Protein AF-A0A3N5DYS8-F1 (afdb_monomer_lite)

pLDDT: mean 81.34, std 17.88, range [37.44, 98.5]

Secondary structure (DSSP, 8-state):
---------------------SS-EEPPTT-EEEEEEE-SS-EEEESSEEESEEEEEEE-S-TT-EEEEEEE-SSTTSPPBPPPHHHHHHHTTT--TTEEEEEEE--SS-HHHHHHHTTEESTT-SEEEEEE-SEEEEEEE--SSSS--EEEEEEE-

Foldseek 3Di:
DDDDDDDDDDDPPPPPPPPPDPDWAADPPPAAEWEWEDDQAATDTVVLEEAFFKYKYFYPYDLQKKKKKKFFAQDPPDDTAADDPVRVVCVQQVHRHRIDIDIARSDDDDPVLLVVNENTDDNNYRMDIDGHHAHKIKMFIDYPDSGTHIGIRGYHD

Radius of gyration: 23.1 Å; chains: 1; bounding box: 59×81×51 Å

Sequence (157 aa):
MIRGAAVALVGLLATAVVGCGPGATPIPSGAQEVHVVVTESEVRLEPATVNAGDVYLVLDAPPDGSIVFVEQQLAAGDTPGPLSDEALDRLAQGDTEGTAIGGMDAGGCSPEQDAAARGHMGPCGNVMKVVLVEGKYAVLGDAPELQPPMAILEVLP

Structure (mmCIF, N/CA/C/O backbone):
data_AF-A0A3N5DYS8-F1
#
_entry.id   AF-A0A3N5DYS8-F1
#
loop_
_atom_site.group_PDB
_atom_site.id
_atom_site.type_symbol
_atom_site.label_atom_id
_atom_site.label_alt_id
_atom_site.label_comp_id
_atom_site.label_asym_id
_atom_site.label_entity_id
_atom_site.label_seq_id
_atom_site.pdbx_PDB_ins_code
_atom_site.Cartn_x
_atom_site.Cartn_y
_atom_site.Cartn_z
_atom_site.occupancy
_atom_site.B_iso_or_equiv
_atom_site.auth_seq_id
_atom_site.auth_comp_id
_atom_site.auth_asym_id
_atom_site.auth_atom_id
_atom_site.pdbx_PDB_model_num
ATOM 1 N N . MET A 1 1 ? 44.317 -62.691 -30.931 1.00 37.44 1 MET A N 1
ATOM 2 C CA . MET A 1 1 ? 45.344 -61.639 -30.764 1.00 37.44 1 MET A CA 1
ATOM 3 C C . MET A 1 1 ? 44.670 -60.426 -30.153 1.00 37.44 1 MET A C 1
ATOM 5 O O . MET A 1 1 ? 43.650 -59.995 -30.667 1.00 37.44 1 MET A O 1
ATOM 9 N N . ILE A 1 2 ? 45.189 -59.972 -29.015 1.00 41.81 2 ILE A N 1
ATOM 10 C CA . ILE A 1 2 ? 44.646 -58.909 -28.162 1.00 41.81 2 ILE A CA 1
ATOM 11 C C . ILE A 1 2 ? 45.208 -57.559 -28.624 1.00 41.81 2 ILE A C 1
ATOM 13 O O . ILE A 1 2 ? 46.427 -57.426 -28.688 1.00 41.81 2 ILE A O 1
ATOM 17 N N . ARG A 1 3 ? 44.337 -56.577 -28.891 1.00 37.97 3 ARG A N 1
ATOM 18 C CA . ARG A 1 3 ? 44.555 -55.112 -28.828 1.00 37.97 3 ARG A CA 1
ATOM 19 C C . ARG A 1 3 ? 43.149 -54.514 -28.626 1.00 37.97 3 ARG A C 1
ATOM 21 O O . ARG A 1 3 ? 42.271 -54.848 -29.405 1.00 37.97 3 ARG A O 1
ATOM 28 N N . GLY A 1 4 ? 42.780 -53.774 -27.585 1.00 39.50 4 GLY A N 1
ATOM 29 C CA . GLY A 1 4 ? 43.519 -52.803 -26.790 1.00 39.50 4 GLY A CA 1
ATOM 30 C C . GLY A 1 4 ? 43.088 -51.402 -27.230 1.00 39.50 4 GLY A C 1
ATOM 31 O O . GLY A 1 4 ? 43.635 -50.918 -28.210 1.00 39.50 4 GLY A O 1
ATOM 32 N N . ALA A 1 5 ? 42.114 -50.794 -26.542 1.00 44.56 5 ALA A N 1
ATOM 33 C CA . ALA A 1 5 ? 41.934 -49.340 -26.434 1.00 44.56 5 ALA A CA 1
ATOM 34 C C . ALA A 1 5 ? 40.798 -49.030 -25.442 1.00 44.56 5 ALA A C 1
ATOM 36 O O . ALA A 1 5 ? 39.624 -49.243 -25.732 1.00 44.56 5 ALA A O 1
ATOM 37 N N . ALA A 1 6 ? 41.171 -48.535 -24.265 1.00 44.12 6 ALA A N 1
ATOM 38 C CA . ALA A 1 6 ? 40.283 -47.786 -23.392 1.00 44.12 6 ALA A CA 1
ATOM 39 C C . ALA A 1 6 ? 40.080 -46.384 -23.982 1.00 44.12 6 ALA A C 1
ATOM 41 O O . ALA A 1 6 ? 41.058 -45.755 -24.385 1.00 44.12 6 ALA A O 1
ATOM 42 N N . VAL A 1 7 ? 38.847 -45.878 -23.982 1.00 47.75 7 VAL A N 1
ATOM 43 C CA . VAL A 1 7 ? 38.569 -44.439 -24.062 1.00 47.75 7 VAL A CA 1
ATOM 44 C C . VAL A 1 7 ? 37.510 -44.116 -23.014 1.00 47.75 7 VAL A C 1
ATOM 46 O O . VAL A 1 7 ? 36.428 -44.697 -22.990 1.00 47.75 7 VAL A O 1
ATOM 49 N N . ALA A 1 8 ? 37.917 -43.250 -22.094 1.00 43.22 8 ALA A N 1
ATOM 50 C CA . ALA A 1 8 ? 37.148 -42.685 -21.000 1.00 43.22 8 ALA A CA 1
ATOM 51 C C . ALA A 1 8 ? 36.264 -41.515 -21.474 1.00 43.22 8 ALA A C 1
ATOM 53 O O . ALA A 1 8 ? 36.379 -41.085 -22.619 1.00 43.22 8 ALA A O 1
ATOM 54 N N . LEU A 1 9 ? 35.553 -40.914 -20.506 1.00 40.12 9 LEU A N 1
ATOM 55 C CA . LEU A 1 9 ? 35.019 -39.538 -20.524 1.00 40.12 9 LEU A CA 1
ATOM 56 C C . LEU A 1 9 ? 33.717 -39.370 -21.346 1.00 40.12 9 LEU A C 1
ATOM 58 O O . LEU A 1 9 ? 33.606 -39.878 -22.447 1.00 40.12 9 LEU A O 1
ATOM 62 N N . VAL A 1 10 ? 32.654 -38.687 -20.912 1.00 46.78 10 VAL A N 1
ATOM 63 C CA . VAL A 1 10 ? 32.463 -37.618 -19.920 1.00 46.78 10 VAL A CA 1
ATOM 64 C C . VAL A 1 10 ? 31.038 -37.751 -19.364 1.00 46.78 10 VAL A C 1
ATOM 66 O O . VAL A 1 10 ? 30.095 -37.967 -20.124 1.00 46.78 10 VAL A O 1
ATOM 69 N N . GLY A 1 11 ? 30.871 -37.598 -18.050 1.00 42.22 11 GLY A N 1
ATOM 70 C CA . GLY A 1 11 ? 29.559 -37.497 -17.420 1.00 42.22 11 GLY A CA 1
ATOM 71 C C . GLY A 1 11 ? 28.875 -36.174 -17.764 1.00 42.22 11 GLY A C 1
ATOM 72 O O . GLY A 1 11 ? 29.425 -35.105 -17.514 1.00 42.22 11 GLY A O 1
ATOM 73 N N . LEU A 1 12 ? 27.655 -36.246 -18.294 1.00 41.53 12 LEU A N 1
ATOM 74 C CA . LEU A 1 12 ? 26.744 -35.107 -18.361 1.00 41.53 12 LEU A CA 1
ATOM 75 C C . LEU A 1 12 ? 26.020 -34.985 -17.012 1.00 41.53 12 LEU A C 1
ATOM 77 O O . LEU A 1 12 ? 24.868 -35.383 -16.858 1.00 41.53 12 LEU A O 1
ATOM 81 N N . LEU A 1 13 ? 26.717 -34.452 -16.006 1.00 45.09 13 LEU A N 1
ATOM 82 C CA . LEU A 1 13 ? 26.036 -33.782 -14.903 1.00 45.09 13 LEU A CA 1
ATOM 83 C C . LEU A 1 13 ? 25.578 -32.426 -15.439 1.00 45.09 13 LEU A C 1
ATOM 85 O O . LEU A 1 13 ? 26.370 -31.494 -15.552 1.00 45.09 13 LEU A O 1
ATOM 89 N N . ALA A 1 14 ? 24.297 -32.330 -15.785 1.00 51.19 14 ALA A N 1
ATOM 90 C CA . ALA A 1 14 ? 23.624 -31.051 -15.925 1.00 51.19 14 ALA A CA 1
ATOM 91 C C . ALA A 1 14 ? 23.542 -30.419 -14.530 1.00 51.19 14 ALA A C 1
ATOM 93 O O . ALA A 1 14 ? 22.574 -30.596 -13.793 1.00 51.19 14 ALA A O 1
ATOM 94 N N . THR A 1 15 ? 24.607 -29.730 -14.131 1.00 51.44 15 THR A N 1
ATOM 95 C CA . THR A 1 15 ? 24.560 -28.780 -13.028 1.00 51.44 15 THR A CA 1
ATOM 96 C C . THR A 1 15 ? 23.567 -27.698 -13.423 1.00 51.44 15 THR A C 1
ATOM 98 O O . THR A 1 15 ? 23.869 -26.856 -14.270 1.00 51.44 15 THR A O 1
ATOM 101 N N . ALA A 1 16 ? 22.372 -27.746 -12.836 1.00 52.97 16 ALA A N 1
ATOM 102 C CA . ALA A 1 16 ? 21.497 -26.593 -12.755 1.00 52.97 16 ALA A CA 1
ATOM 103 C C . ALA A 1 16 ? 22.308 -25.482 -12.083 1.00 52.97 16 ALA A C 1
ATOM 105 O O . ALA A 1 16 ? 22.578 -25.523 -10.883 1.00 52.97 16 ALA A O 1
ATOM 106 N N . VAL A 1 17 ? 22.785 -24.538 -12.890 1.00 48.16 17 VAL A N 1
ATOM 107 C CA . VAL A 1 17 ? 23.354 -23.295 -12.393 1.00 48.16 17 VAL A CA 1
ATOM 108 C C . VAL A 1 17 ? 22.177 -22.546 -11.787 1.00 48.16 17 VAL A C 1
ATOM 110 O O . VAL A 1 17 ? 21.439 -21.859 -12.486 1.00 48.16 17 VAL A O 1
ATOM 113 N N . VAL A 1 18 ? 21.957 -22.737 -10.486 1.00 54.81 18 VAL A N 1
ATOM 114 C CA . VAL A 1 18 ? 21.179 -21.796 -9.685 1.00 54.81 18 VAL A CA 1
ATOM 115 C C . VAL A 1 18 ? 22.025 -20.534 -9.674 1.00 54.81 18 VAL A C 1
ATOM 117 O O . VAL A 1 18 ? 22.981 -20.406 -8.910 1.00 54.81 18 VAL A O 1
ATOM 120 N N . GLY A 1 19 ? 21.758 -19.659 -10.639 1.00 45.03 19 GLY A N 1
ATOM 121 C CA . GLY A 1 19 ? 22.342 -18.337 -10.672 1.00 45.03 19 GLY A CA 1
ATOM 122 C C . GLY A 1 19 ? 21.855 -17.597 -9.439 1.00 45.03 19 GLY A C 1
ATOM 123 O O . GLY A 1 19 ? 20.741 -17.086 -9.432 1.00 45.03 19 GLY A O 1
ATOM 124 N N . CYS A 1 20 ? 22.684 -17.541 -8.399 1.00 54.00 20 CYS A N 1
ATOM 125 C CA . CYS A 1 20 ? 22.582 -16.522 -7.364 1.00 54.00 20 CYS A CA 1
ATOM 126 C C . CYS A 1 20 ? 22.941 -15.176 -8.006 1.00 54.00 20 CYS A C 1
ATOM 128 O O . CYS A 1 20 ? 24.047 -14.663 -7.845 1.00 54.00 20 CYS A O 1
ATOM 130 N N . GLY A 1 21 ? 22.018 -14.653 -8.815 1.00 48.78 21 GLY A N 1
ATOM 131 C CA . GLY A 1 21 ? 21.968 -13.240 -9.146 1.00 48.78 21 GLY A CA 1
ATOM 132 C C . GLY A 1 21 ? 21.592 -12.434 -7.898 1.00 48.78 21 GLY A C 1
ATOM 133 O O . GLY A 1 21 ? 21.139 -13.005 -6.902 1.00 48.78 21 GLY A O 1
ATOM 134 N N . PRO A 1 22 ? 21.814 -11.116 -7.908 1.00 53.53 22 PRO A N 1
ATOM 135 C CA . PRO A 1 22 ? 21.579 -10.274 -6.747 1.00 53.53 22 PRO A CA 1
ATOM 136 C C . PRO A 1 22 ? 20.095 -10.301 -6.343 1.00 53.53 22 PRO A C 1
ATOM 138 O O . PRO A 1 22 ? 19.256 -9.768 -7.053 1.00 53.53 22 PRO A O 1
ATOM 141 N N . GLY A 1 23 ? 19.797 -10.937 -5.204 1.00 57.12 23 GLY A N 1
ATOM 142 C CA . GLY A 1 23 ? 18.777 -10.568 -4.206 1.00 57.12 23 GLY A CA 1
ATOM 143 C C . GLY A 1 23 ? 17.299 -10.412 -4.593 1.00 57.12 23 GLY A C 1
ATOM 144 O O . GLY A 1 23 ? 16.502 -10.130 -3.704 1.00 57.12 23 GLY A O 1
ATOM 145 N N . ALA A 1 24 ? 16.911 -10.571 -5.854 1.00 66.62 24 ALA A N 1
ATOM 146 C CA . ALA A 1 24 ? 15.544 -10.343 -6.304 1.00 66.62 24 ALA A CA 1
ATOM 147 C C . ALA A 1 24 ? 14.665 -11.557 -5.966 1.00 66.62 24 ALA A C 1
ATOM 149 O O . ALA A 1 24 ? 14.863 -12.650 -6.498 1.00 66.62 24 ALA A O 1
ATOM 150 N N . THR A 1 25 ? 13.708 -11.383 -5.052 1.00 83.31 25 THR A N 1
ATOM 151 C CA . THR A 1 25 ? 12.797 -12.469 -4.657 1.00 83.31 25 THR A CA 1
ATOM 152 C C . THR A 1 25 ? 11.513 -12.372 -5.483 1.00 83.31 25 THR A C 1
ATOM 154 O O . THR A 1 25 ? 10.839 -11.345 -5.396 1.00 83.31 25 THR A O 1
ATOM 157 N N . PRO A 1 26 ? 11.157 -13.388 -6.292 1.00 88.00 26 PRO A N 1
ATOM 158 C CA . PRO A 1 26 ? 9.948 -13.341 -7.107 1.00 88.00 26 PRO A CA 1
ATOM 159 C C . PRO A 1 26 ? 8.685 -13.429 -6.244 1.00 88.00 26 PRO A C 1
ATOM 161 O O . PRO A 1 26 ? 8.713 -13.950 -5.123 1.00 88.00 26 PRO A O 1
ATOM 164 N N . ILE A 1 27 ? 7.563 -12.970 -6.798 1.00 91.75 27 ILE A N 1
ATOM 165 C CA . ILE A 1 27 ? 6.239 -13.190 -6.208 1.00 91.75 27 ILE A CA 1
ATOM 166 C C . ILE A 1 27 ? 5.931 -14.699 -6.219 1.00 91.75 27 ILE A C 1
ATOM 168 O O . ILE A 1 27 ? 6.119 -15.358 -7.249 1.00 91.75 27 ILE A O 1
ATOM 172 N N . PRO A 1 28 ? 5.480 -15.293 -5.097 1.00 93.56 28 PRO A N 1
ATOM 173 C CA . PRO A 1 28 ? 5.044 -16.683 -5.081 1.00 93.56 28 PRO A CA 1
ATOM 174 C C . PRO A 1 28 ? 3.869 -16.924 -6.034 1.00 93.56 28 PRO A C 1
ATOM 176 O O . PRO A 1 28 ? 2.924 -16.144 -6.091 1.00 93.56 28 PRO A O 1
ATOM 179 N N . SER A 1 29 ? 3.887 -18.055 -6.740 1.00 92.19 29 SER A N 1
ATOM 180 C CA . SER A 1 29 ? 2.784 -18.433 -7.629 1.00 92.19 29 SER A CA 1
ATOM 181 C C . SER A 1 29 ? 1.457 -18.507 -6.868 1.00 92.19 29 SER A C 1
ATOM 183 O O . SER A 1 29 ? 1.346 -19.246 -5.891 1.00 92.19 29 SER A O 1
ATOM 185 N N . GLY A 1 30 ? 0.437 -17.811 -7.374 1.00 91.56 30 GLY A N 1
ATOM 186 C CA . GLY A 1 30 ? -0.904 -17.788 -6.785 1.00 91.56 30 GLY A CA 1
ATOM 187 C C . GLY A 1 30 ? -1.055 -16.855 -5.581 1.00 91.56 30 GLY A C 1
ATOM 188 O O . GLY A 1 30 ? -2.066 -16.944 -4.887 1.00 91.56 30 GLY A O 1
ATOM 189 N N . ALA A 1 31 ? -0.069 -15.993 -5.315 1.00 95.38 31 ALA A N 1
ATOM 190 C CA . ALA A 1 31 ? -0.208 -14.928 -4.334 1.00 95.38 31 ALA A CA 1
ATOM 191 C C . ALA A 1 31 ? -1.268 -13.896 -4.760 1.00 95.38 31 ALA A C 1
ATOM 193 O O . ALA A 1 31 ? -1.610 -13.777 -5.937 1.00 95.38 31 ALA A O 1
ATOM 194 N N . GLN A 1 32 ? -1.786 -13.146 -3.785 1.00 97.56 32 GLN A N 1
ATOM 195 C CA . GLN A 1 32 ? -2.665 -12.013 -4.056 1.00 97.56 32 GLN A CA 1
ATOM 196 C C . GLN A 1 32 ? -1.808 -10.828 -4.494 1.00 97.56 32 GLN A C 1
ATOM 198 O O . GLN A 1 32 ? -0.994 -10.335 -3.713 1.00 97.56 32 GLN A O 1
ATOM 203 N N . GLU A 1 33 ? -1.986 -10.387 -5.732 1.00 97.50 33 GLU A N 1
ATOM 204 C CA . GLU A 1 33 ? -1.290 -9.233 -6.296 1.00 97.50 33 GLU A CA 1
ATOM 205 C C . GLU A 1 33 ? -2.260 -8.059 -6.406 1.00 97.50 33 GLU A C 1
ATOM 207 O O . GLU A 1 33 ? -3.411 -8.245 -6.800 1.00 97.50 33 GLU A O 1
ATOM 212 N N . VAL A 1 34 ? -1.793 -6.862 -6.056 1.00 96.88 34 VAL A N 1
ATOM 213 C CA . VAL A 1 34 ? -2.496 -5.597 -6.291 1.00 96.88 34 VAL A CA 1
ATOM 214 C C . VAL A 1 34 ? -1.590 -4.716 -7.123 1.00 96.88 34 VAL A C 1
ATOM 216 O O . VAL A 1 34 ? -0.546 -4.260 -6.660 1.00 96.88 34 VAL A O 1
ATOM 219 N N . HIS A 1 35 ? -2.006 -4.464 -8.352 1.00 94.88 35 HIS A N 1
ATOM 220 C CA . HIS A 1 35 ? -1.327 -3.549 -9.247 1.00 94.88 35 HIS A CA 1
ATOM 221 C C . HIS A 1 35 ? -1.654 -2.112 -8.856 1.00 94.88 35 HIS A C 1
ATOM 223 O O . HIS A 1 35 ? -2.820 -1.728 -8.761 1.00 94.88 35 HIS A O 1
ATOM 229 N N . VAL A 1 36 ? -0.611 -1.327 -8.611 1.00 92.62 36 VAL A N 1
ATOM 230 C CA . VAL A 1 36 ? -0.683 0.077 -8.226 1.00 92.62 36 VAL A CA 1
ATOM 231 C C . VAL A 1 36 ? -0.251 0.914 -9.417 1.00 92.62 36 VAL A C 1
ATOM 233 O O . VAL A 1 36 ? 0.925 0.945 -9.785 1.00 92.62 36 VAL A O 1
ATOM 236 N N . VAL A 1 37 ? -1.207 1.609 -10.021 1.00 89.50 37 VAL A N 1
ATOM 237 C CA . VAL A 1 37 ? -0.954 2.543 -11.117 1.00 89.50 37 VAL A CA 1
ATOM 238 C C . VAL A 1 37 ? -1.013 3.953 -10.554 1.00 89.50 37 VAL A C 1
ATOM 240 O O . VAL A 1 37 ? -2.042 4.368 -10.026 1.00 89.50 37 VAL A O 1
ATOM 243 N N . VAL A 1 38 ? 0.086 4.690 -10.684 1.00 85.06 38 VAL A N 1
ATOM 244 C CA . VAL A 1 38 ? 0.185 6.085 -10.246 1.00 85.06 38 VAL A CA 1
ATOM 245 C C . VAL A 1 38 ? 0.320 6.976 -11.470 1.00 85.06 38 VAL A C 1
ATOM 247 O O . VAL A 1 38 ? 1.143 6.729 -12.352 1.00 85.06 38 VAL A O 1
ATOM 250 N N . THR A 1 39 ? -0.503 8.012 -11.520 1.00 81.06 39 THR A N 1
ATOM 251 C CA . THR A 1 39 ? -0.429 9.104 -12.491 1.00 81.06 39 THR A CA 1
ATOM 252 C C . THR A 1 39 ? -0.322 10.426 -11.737 1.00 81.06 39 THR A C 1
ATOM 254 O O . THR A 1 39 ? -0.496 10.457 -10.522 1.00 81.06 39 THR A O 1
ATOM 257 N N . GLU A 1 40 ? -0.097 11.531 -12.448 1.00 76.19 40 GLU A N 1
ATOM 258 C CA . GLU A 1 40 ? -0.035 12.862 -11.826 1.00 76.19 40 GLU A CA 1
ATOM 259 C C . GLU A 1 40 ? -1.317 13.232 -11.055 1.00 76.19 40 GLU A C 1
ATOM 261 O O . GLU A 1 40 ? -1.250 14.003 -10.104 1.00 76.19 40 GLU A O 1
ATOM 266 N N . SER A 1 41 ? -2.480 12.694 -11.444 1.00 80.94 41 SER A N 1
ATOM 267 C CA . SER A 1 41 ? -3.778 13.080 -10.869 1.00 80.94 41 SER A CA 1
ATOM 268 C C . SER A 1 41 ? -4.540 11.952 -10.172 1.00 80.94 41 SER A C 1
ATOM 270 O O . SER A 1 41 ? -5.629 12.193 -9.657 1.00 80.94 41 SER A O 1
ATOM 272 N N . GLU A 1 42 ? -4.041 10.715 -10.191 1.00 86.31 42 GLU A N 1
ATOM 273 C CA . GLU A 1 42 ? -4.786 9.554 -9.693 1.00 86.31 42 GLU A CA 1
ATOM 274 C C . GLU A 1 42 ? -3.857 8.411 -9.266 1.00 86.31 42 GLU A C 1
ATOM 276 O O . GLU A 1 42 ? -2.863 8.126 -9.939 1.00 86.31 42 GLU A O 1
ATOM 281 N N . VAL A 1 43 ? -4.250 7.711 -8.199 1.00 90.25 43 VAL A N 1
ATOM 282 C CA . VAL A 1 43 ? -3.760 6.375 -7.841 1.00 90.25 43 VAL A CA 1
ATOM 283 C C . VAL A 1 43 ? -4.884 5.378 -8.083 1.00 90.25 43 VAL A C 1
ATOM 285 O O . VAL A 1 43 ? -6.015 5.601 -7.657 1.00 90.25 43 VAL A O 1
ATOM 288 N N . ARG A 1 44 ? -4.577 4.261 -8.741 1.00 92.75 44 ARG A N 1
ATOM 289 C CA . ARG A 1 44 ? -5.519 3.165 -8.990 1.00 92.75 44 ARG A CA 1
ATOM 290 C C . ARG A 1 44 ? -4.962 1.848 -8.483 1.00 92.75 44 ARG A C 1
ATOM 292 O O . ARG A 1 44 ? -3.768 1.591 -8.617 1.00 92.75 44 ARG A O 1
ATOM 299 N N . LEU A 1 45 ? -5.856 1.021 -7.946 1.00 95.81 45 LEU A N 1
ATOM 300 C CA . LEU A 1 45 ? -5.553 -0.309 -7.425 1.00 95.81 45 LEU A CA 1
ATOM 301 C C . LEU A 1 45 ? -6.323 -1.368 -8.207 1.00 95.81 45 LEU A C 1
ATOM 303 O O . LEU A 1 45 ? -7.542 -1.271 -8.364 1.00 95.81 45 LEU A O 1
ATOM 307 N N . GLU A 1 46 ? -5.615 -2.389 -8.676 1.00 96.19 46 GLU A N 1
ATOM 308 C CA . GLU A 1 46 ? -6.187 -3.477 -9.463 1.00 96.19 46 GLU A CA 1
ATOM 309 C C . GLU A 1 46 ? -5.709 -4.840 -8.930 1.00 96.19 46 GLU A C 1
ATOM 311 O O . GLU A 1 46 ? -4.581 -5.244 -9.211 1.00 96.19 46 GLU A O 1
ATOM 316 N N . PRO A 1 47 ? -6.547 -5.569 -8.167 1.00 97.38 47 PRO A N 1
ATOM 317 C CA . PRO A 1 47 ? -7.856 -5.167 -7.645 1.00 97.38 47 PRO A CA 1
ATOM 318 C C . PRO A 1 47 ? -7.747 -4.190 -6.459 1.00 97.38 47 PRO A C 1
ATOM 320 O O . PRO A 1 47 ? -6.769 -4.193 -5.720 1.00 97.38 47 PRO A O 1
ATOM 323 N N . ALA A 1 48 ? -8.802 -3.405 -6.219 1.00 97.38 48 ALA A N 1
ATOM 324 C CA . ALA A 1 48 ? -8.933 -2.562 -5.020 1.00 97.38 48 ALA A CA 1
ATOM 325 C C . ALA A 1 48 ? -9.465 -3.322 -3.787 1.00 97.38 48 ALA A C 1
ATOM 327 O O . ALA A 1 48 ? -9.633 -2.738 -2.718 1.00 97.38 48 ALA A O 1
ATOM 328 N N . THR A 1 49 ? -9.737 -4.622 -3.932 1.00 98.19 49 THR A N 1
ATOM 329 C CA . THR A 1 49 ? -10.245 -5.486 -2.864 1.00 98.19 49 THR A CA 1
ATOM 330 C C . THR A 1 49 ? -9.492 -6.812 -2.864 1.00 98.19 49 THR A C 1
ATOM 332 O O . THR A 1 49 ? -9.357 -7.446 -3.912 1.00 98.19 49 THR A O 1
ATOM 335 N N . VAL A 1 50 ? -9.029 -7.245 -1.694 1.00 98.25 50 VAL A N 1
ATOM 336 C CA . VAL A 1 50 ? -8.270 -8.491 -1.472 1.00 98.25 50 VAL A CA 1
ATOM 337 C C . VAL A 1 50 ? -8.752 -9.195 -0.206 1.00 98.25 50 VAL A C 1
ATOM 339 O O . VAL A 1 50 ? -9.553 -8.637 0.534 1.00 98.25 50 VAL A O 1
ATOM 342 N N . ASN A 1 51 ? -8.277 -10.410 0.064 1.00 98.44 51 ASN A N 1
ATOM 343 C CA . ASN A 1 51 ? -8.512 -11.084 1.345 1.00 98.44 51 ASN A CA 1
ATOM 344 C C . ASN A 1 51 ? -7.331 -10.852 2.294 1.00 98.44 51 ASN A C 1
ATOM 346 O O . ASN A 1 51 ? -6.200 -10.637 1.845 1.00 98.44 51 ASN A O 1
ATOM 350 N N . ALA A 1 52 ? -7.585 -10.958 3.595 1.00 98.06 52 ALA A N 1
ATOM 351 C CA . ALA A 1 52 ? -6.567 -10.876 4.632 1.00 98.06 52 ALA A CA 1
ATOM 352 C C . ALA A 1 52 ? -5.429 -11.892 4.414 1.00 98.06 52 ALA A C 1
ATOM 354 O O . ALA A 1 52 ? -5.621 -12.995 3.894 1.00 98.06 52 ALA A O 1
ATOM 355 N N . GLY A 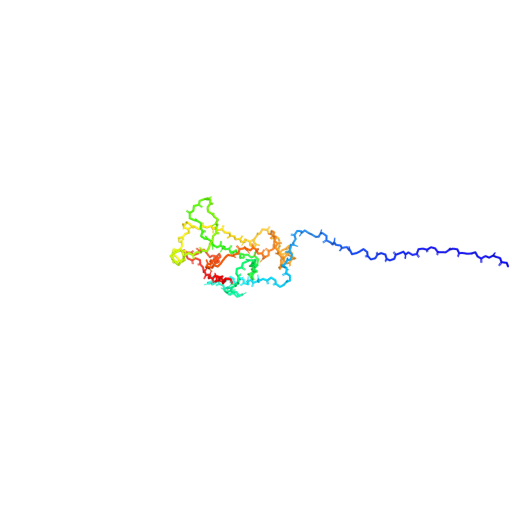1 53 ? -4.224 -11.516 4.840 1.00 97.31 53 GLY A N 1
ATOM 356 C CA . GLY A 1 53 ? -3.001 -12.299 4.696 1.00 97.31 53 GLY A CA 1
ATOM 357 C C . GLY A 1 53 ? -1.942 -11.607 3.843 1.00 97.31 53 GLY A C 1
ATOM 358 O O . GLY A 1 53 ? -1.830 -10.382 3.827 1.00 97.31 53 GLY A O 1
ATOM 359 N N . ASP A 1 54 ? -1.125 -12.417 3.171 1.00 97.56 54 ASP A N 1
ATOM 360 C CA . ASP A 1 54 ? -0.039 -11.937 2.320 1.00 97.56 54 ASP A CA 1
ATOM 361 C C . ASP A 1 54 ? -0.599 -11.299 1.037 1.00 97.56 54 ASP A C 1
ATOM 363 O O . ASP A 1 54 ? -1.278 -11.964 0.246 1.00 97.56 54 ASP A O 1
ATOM 367 N N . VAL A 1 55 ? -0.271 -10.024 0.822 1.00 97.25 55 VAL A N 1
ATOM 368 C CA . VAL A 1 55 ? -0.626 -9.253 -0.376 1.00 97.25 55 VAL A CA 1
ATOM 369 C C . VAL A 1 55 ? 0.633 -8.608 -0.947 1.00 97.25 55 VAL A C 1
ATOM 371 O O . VAL A 1 55 ? 1.476 -8.087 -0.215 1.00 97.25 55 VAL A O 1
ATOM 374 N N . TYR A 1 56 ? 0.774 -8.665 -2.266 1.00 96.00 56 TYR A N 1
ATOM 375 C CA . TYR A 1 56 ? 1.926 -8.165 -3.003 1.00 96.00 56 TYR A CA 1
ATOM 376 C C . TYR A 1 56 ? 1.498 -6.950 -3.820 1.00 96.00 56 TYR A C 1
ATOM 378 O O . TYR A 1 56 ? 0.787 -7.080 -4.813 1.00 96.00 56 TYR A O 1
ATOM 386 N N . LEU A 1 57 ? 1.915 -5.764 -3.386 1.00 94.19 57 LEU A N 1
ATOM 387 C CA . LEU A 1 57 ? 1.684 -4.527 -4.119 1.00 94.19 57 LEU A CA 1
ATOM 388 C C . LEU A 1 57 ? 2.727 -4.419 -5.232 1.00 94.19 57 LEU A C 1
ATOM 390 O O . LEU A 1 57 ? 3.927 -4.415 -4.952 1.00 94.19 57 LEU A O 1
ATOM 394 N N . VAL A 1 58 ? 2.272 -4.340 -6.478 1.00 93.06 58 VAL A N 1
ATOM 395 C CA . VAL A 1 58 ? 3.108 -4.260 -7.679 1.00 93.06 58 VAL A CA 1
ATOM 396 C C . VAL A 1 58 ? 2.972 -2.868 -8.274 1.00 93.06 58 VAL A C 1
ATOM 398 O O . VAL A 1 58 ? 1.898 -2.486 -8.722 1.00 93.06 58 VAL A O 1
ATOM 401 N N . LEU A 1 59 ? 4.051 -2.092 -8.297 1.00 89.88 59 LEU A N 1
ATOM 402 C CA . LEU A 1 59 ? 4.031 -0.745 -8.865 1.00 89.88 59 LEU A CA 1
ATOM 403 C C . LEU A 1 59 ? 4.144 -0.832 -10.383 1.00 89.88 59 LEU A C 1
ATOM 405 O O . LEU A 1 59 ? 5.191 -1.195 -10.926 1.00 89.88 59 LEU A O 1
ATOM 409 N N . ASP A 1 60 ? 3.081 -0.430 -11.069 1.00 86.31 60 ASP A N 1
ATOM 410 C CA . ASP A 1 60 ? 3.025 -0.360 -12.527 1.00 86.31 60 ASP A CA 1
ATOM 411 C C . ASP A 1 60 ? 3.437 1.009 -13.087 1.00 86.31 60 ASP A C 1
ATOM 413 O O . ASP A 1 60 ? 3.338 1.254 -14.289 1.00 86.31 60 ASP A O 1
ATOM 417 N N . ALA A 1 61 ? 3.975 1.881 -12.234 1.00 66.75 61 ALA A N 1
ATOM 418 C CA . ALA A 1 61 ? 4.503 3.185 -12.610 1.00 66.75 61 ALA A CA 1
ATOM 419 C C . ALA A 1 61 ? 5.828 3.096 -13.415 1.00 66.75 61 ALA A C 1
ATOM 421 O O . ALA A 1 61 ? 6.521 2.063 -13.394 1.00 66.75 61 ALA A O 1
ATOM 422 N N . PRO A 1 62 ? 6.207 4.179 -14.129 1.00 58.81 62 PRO A N 1
ATOM 423 C CA . PRO A 1 62 ? 7.585 4.398 -14.566 1.00 58.81 62 PRO A CA 1
ATOM 424 C C . PRO A 1 62 ? 8.544 4.418 -13.357 1.00 58.81 62 PRO A C 1
ATOM 426 O O . PRO A 1 62 ? 8.098 4.712 -12.248 1.00 58.81 62 PRO A O 1
ATOM 429 N N . PRO A 1 63 ? 9.850 4.153 -13.553 1.00 53.69 63 PRO A N 1
ATOM 430 C CA . PRO A 1 63 ? 10.840 4.006 -12.472 1.00 53.69 63 PRO A CA 1
ATOM 431 C C . PRO A 1 63 ? 11.040 5.247 -11.581 1.00 53.69 63 PRO A C 1
ATOM 433 O O . PRO A 1 63 ? 11.711 5.158 -10.563 1.00 53.69 63 PRO A O 1
ATOM 436 N N . ASP A 1 64 ? 10.432 6.387 -11.913 1.00 57.78 64 ASP A N 1
ATOM 437 C CA . ASP A 1 64 ? 10.546 7.624 -11.133 1.00 57.78 64 ASP A CA 1
ATOM 438 C C . ASP A 1 64 ? 9.355 7.858 -10.173 1.00 57.78 64 ASP A C 1
ATOM 440 O O . ASP A 1 64 ? 9.296 8.893 -9.516 1.00 57.78 64 ASP A O 1
ATOM 444 N N . GLY A 1 65 ? 8.383 6.938 -10.097 1.00 63.53 65 GLY A N 1
ATOM 445 C CA . GLY A 1 65 ? 7.233 7.056 -9.192 1.00 63.53 65 GLY A CA 1
ATOM 446 C C . GLY A 1 65 ? 7.502 6.469 -7.803 1.00 63.53 65 GLY A C 1
ATOM 447 O O . GLY A 1 65 ? 8.012 5.355 -7.693 1.00 63.53 65 GLY A O 1
ATOM 448 N N . SER A 1 66 ? 7.112 7.175 -6.741 1.00 76.12 66 SER A N 1
ATOM 449 C CA . SER A 1 66 ? 7.044 6.617 -5.385 1.00 76.12 66 SER A CA 1
ATOM 450 C C . SER A 1 66 ? 5.589 6.396 -4.966 1.00 76.12 66 SER A C 1
ATOM 452 O O . SER A 1 66 ? 4.664 7.046 -5.472 1.00 76.12 66 SER A O 1
ATOM 454 N N . ILE A 1 67 ? 5.378 5.436 -4.066 1.00 85.19 67 ILE A N 1
ATOM 455 C CA . ILE A 1 67 ? 4.110 5.305 -3.349 1.00 85.19 67 ILE A CA 1
ATOM 456 C C . ILE A 1 67 ? 4.343 5.350 -1.855 1.00 85.19 67 ILE A C 1
ATOM 458 O O . ILE A 1 67 ? 5.350 4.859 -1.338 1.00 85.19 67 ILE A O 1
ATOM 462 N N . VAL A 1 68 ? 3.318 5.823 -1.165 1.00 89.19 68 VAL A N 1
ATOM 463 C CA . VAL A 1 68 ? 3.201 5.731 0.279 1.00 89.19 68 VAL A CA 1
ATOM 464 C C . VAL A 1 68 ? 2.039 4.798 0.608 1.00 89.19 68 VAL A C 1
ATOM 466 O O . VAL A 1 68 ? 0.903 5.030 0.201 1.00 89.19 68 VAL A O 1
ATOM 469 N N . PHE A 1 69 ? 2.332 3.723 1.33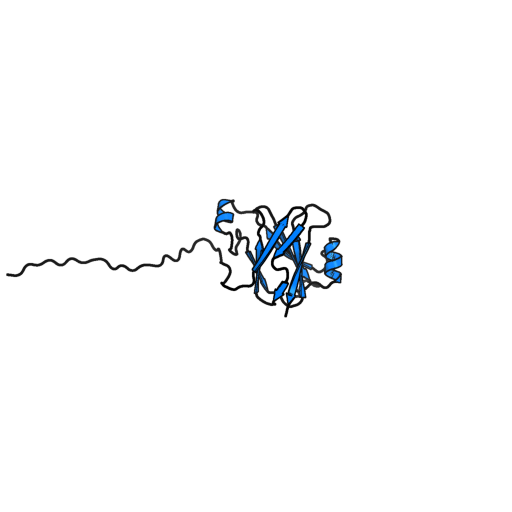5 1.00 92.44 69 PHE A N 1
ATOM 470 C CA . PHE A 1 69 ? 1.337 2.826 1.913 1.00 92.44 69 PHE A CA 1
ATOM 471 C C . PHE A 1 69 ? 1.064 3.253 3.353 1.00 92.44 69 PHE A C 1
ATOM 473 O O . PHE A 1 69 ? 1.992 3.372 4.155 1.00 92.44 69 PHE A O 1
ATOM 480 N N . VAL A 1 70 ? -0.202 3.502 3.669 1.00 94.19 70 VAL A N 1
ATOM 481 C CA . VAL A 1 70 ? -0.610 4.100 4.939 1.00 94.19 70 VAL A CA 1
ATOM 482 C C . VAL A 1 70 ? -1.437 3.117 5.749 1.00 94.19 70 VAL A C 1
ATOM 484 O O . VAL A 1 70 ? -2.445 2.576 5.288 1.00 94.19 70 VAL A O 1
ATOM 487 N N . GLU A 1 71 ? -1.015 2.959 6.994 1.00 95.31 71 GLU A N 1
ATOM 488 C CA . GLU A 1 71 ? -1.655 2.158 8.026 1.00 95.31 71 GLU A CA 1
ATOM 489 C C . GLU A 1 71 ? -1.962 3.046 9.233 1.00 95.31 71 GLU A C 1
ATOM 491 O O . GLU A 1 71 ? -1.350 4.096 9.433 1.00 95.31 71 GLU A O 1
ATOM 496 N N . GLN A 1 72 ? -2.896 2.636 10.081 1.00 94.81 72 GLN A N 1
ATOM 497 C CA . GLN A 1 72 ? -3.148 3.325 11.339 1.00 94.81 72 GLN A CA 1
ATOM 498 C C . GL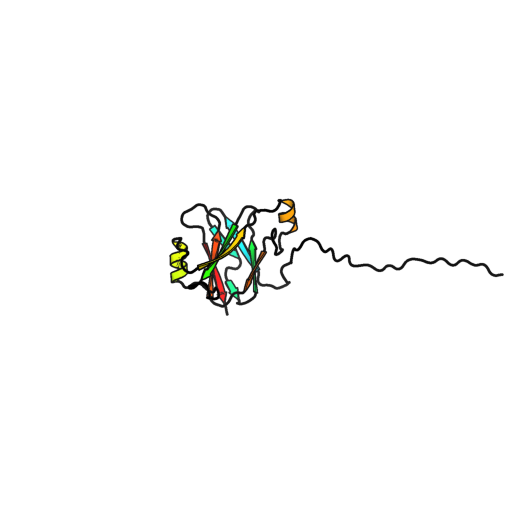N A 1 72 ? -2.166 2.865 12.415 1.00 94.81 72 GLN A C 1
ATOM 500 O O . GLN A 1 72 ? -1.990 1.667 12.623 1.00 94.81 72 GLN A O 1
ATOM 505 N N . GLN A 1 73 ? -1.579 3.810 13.150 1.00 93.06 73 GLN A N 1
ATOM 506 C CA . GLN A 1 73 ? -0.755 3.537 14.325 1.00 93.06 73 GLN A CA 1
ATOM 507 C C . GLN A 1 73 ? -0.912 4.678 15.338 1.00 93.06 73 GLN A C 1
ATOM 509 O O . GLN A 1 73 ? -0.313 5.744 15.206 1.00 93.06 73 GLN A O 1
ATOM 514 N N . LEU A 1 74 ? -1.741 4.463 16.360 1.00 88.50 74 LEU A N 1
ATOM 515 C CA . LEU A 1 74 ? -2.124 5.517 17.306 1.00 88.50 74 LEU A CA 1
ATOM 516 C C . LEU A 1 74 ? -1.034 5.829 18.341 1.00 88.50 74 LEU A C 1
ATOM 518 O O . LEU A 1 74 ? -0.953 6.956 18.829 1.00 88.50 74 LEU A O 1
ATOM 522 N N . ALA A 1 75 ? -0.183 4.856 18.666 1.00 88.06 75 ALA A N 1
ATOM 523 C CA . ALA A 1 75 ? 0.964 5.033 19.546 1.00 88.06 75 ALA A CA 1
ATOM 524 C C . ALA A 1 75 ? 2.216 4.325 19.009 1.00 88.06 75 ALA A C 1
ATOM 526 O O . ALA A 1 75 ? 2.135 3.309 18.325 1.00 88.06 75 ALA A O 1
ATOM 527 N N . ALA A 1 76 ? 3.399 4.808 19.407 1.00 80.62 76 ALA A N 1
ATOM 528 C CA . ALA A 1 76 ? 4.713 4.341 18.936 1.00 80.62 76 ALA A CA 1
ATOM 529 C C . ALA A 1 76 ? 5.067 2.864 19.252 1.00 80.62 76 ALA A C 1
ATOM 531 O O . ALA A 1 76 ? 6.174 2.422 18.954 1.00 80.62 76 ALA A O 1
ATOM 532 N N . GLY A 1 77 ? 4.162 2.104 19.874 1.00 83.56 77 GLY A N 1
ATOM 533 C CA . GLY A 1 77 ? 4.305 0.667 20.127 1.00 83.56 77 GLY A CA 1
ATOM 534 C C . GLY A 1 77 ? 3.134 -0.175 19.618 1.00 83.56 77 GLY A C 1
ATOM 535 O O . GLY A 1 77 ? 3.160 -1.393 19.789 1.00 83.56 77 GLY A O 1
ATOM 536 N N . ASP A 1 78 ? 2.122 0.449 19.013 1.00 89.00 78 ASP A N 1
ATOM 537 C CA . ASP A 1 78 ? 0.996 -0.277 18.439 1.00 89.00 78 ASP A CA 1
ATOM 538 C C . ASP A 1 78 ? 1.445 -0.984 17.164 1.00 89.00 78 ASP A C 1
ATOM 540 O O . ASP A 1 78 ? 2.300 -0.492 16.425 1.00 89.00 78 ASP A O 1
ATOM 544 N N . THR A 1 79 ? 0.865 -2.150 16.895 1.00 90.81 79 THR A N 1
ATOM 545 C CA . THR A 1 79 ? 1.035 -2.784 15.586 1.00 90.81 79 THR A CA 1
ATOM 546 C C . THR A 1 79 ? 0.221 -1.985 14.571 1.00 90.81 79 THR A C 1
ATOM 548 O O . THR A 1 79 ? -0.970 -1.783 14.828 1.00 90.81 79 THR A O 1
ATOM 551 N N . PRO A 1 80 ? 0.826 -1.523 13.461 1.00 94.19 80 PRO A N 1
ATOM 552 C CA . PRO A 1 80 ? 0.082 -0.892 12.385 1.00 94.19 80 PRO A CA 1
ATOM 553 C C . PRO A 1 80 ? -1.082 -1.763 11.913 1.00 94.19 80 PRO A C 1
ATOM 555 O O . PRO A 1 80 ? -1.005 -2.994 11.929 1.00 94.19 80 PRO A O 1
ATOM 558 N N . GLY A 1 81 ? -2.180 -1.119 11.546 1.00 94.75 81 GLY A N 1
ATOM 559 C CA . GLY A 1 81 ? -3.410 -1.810 11.197 1.00 94.75 81 GLY A CA 1
ATOM 560 C C . GLY A 1 81 ? -4.311 -0.994 10.278 1.00 94.75 81 GLY A C 1
ATOM 561 O O . GLY A 1 81 ? -3.890 0.031 9.737 1.00 94.75 81 GLY A O 1
ATOM 562 N N . PRO A 1 82 ? -5.554 -1.448 10.081 1.00 97.25 82 PRO A N 1
ATOM 563 C CA . PRO A 1 82 ? -6.486 -0.784 9.186 1.00 97.25 82 PRO A CA 1
ATOM 564 C C . PRO A 1 82 ? -6.852 0.615 9.691 1.00 97.25 82 PRO A C 1
ATOM 566 O O . PRO A 1 82 ? -6.934 0.862 10.894 1.00 97.25 82 PRO A O 1
ATOM 569 N N . LEU A 1 83 ? -7.110 1.515 8.747 1.00 97.44 83 LEU A N 1
ATOM 570 C CA . LEU A 1 83 ? -7.582 2.874 8.971 1.00 97.44 83 LEU A CA 1
ATOM 571 C C . LEU A 1 83 ? -9.079 2.879 9.299 1.00 97.44 83 LEU A C 1
ATOM 573 O O . LEU A 1 83 ? -9.886 2.238 8.621 1.00 97.44 83 LEU A O 1
ATOM 577 N N . SER A 1 84 ? -9.459 3.656 10.312 1.00 96.69 84 SER A N 1
ATOM 578 C CA . SER A 1 84 ? -10.854 4.048 10.519 1.00 96.69 84 SER A CA 1
ATOM 579 C C . SER A 1 84 ? -11.337 5.005 9.422 1.00 96.69 84 SER A C 1
ATOM 581 O O . SER A 1 84 ? -10.538 5.699 8.792 1.00 96.69 84 SER A O 1
ATOM 583 N N . ASP A 1 85 ? -12.656 5.105 9.232 1.00 96.44 85 ASP A N 1
ATOM 584 C CA . ASP A 1 85 ? -13.237 6.074 8.289 1.00 96.44 85 ASP A CA 1
ATOM 585 C C . ASP A 1 85 ? -12.838 7.522 8.641 1.00 96.44 85 ASP A C 1
ATOM 587 O O . ASP A 1 85 ? -12.499 8.304 7.761 1.00 96.44 85 ASP A O 1
ATOM 591 N N . GLU A 1 86 ? -12.759 7.859 9.934 1.00 95.38 86 GLU A N 1
ATOM 592 C CA . GLU A 1 86 ? -12.263 9.168 10.385 1.00 95.38 86 GLU A CA 1
ATOM 593 C C . GLU A 1 86 ? -10.788 9.388 10.012 1.00 95.38 86 GLU A C 1
ATOM 595 O O . GLU A 1 86 ? -10.409 10.481 9.594 1.00 95.38 86 GLU A O 1
ATOM 600 N N . ALA A 1 87 ? -9.942 8.359 10.129 1.00 94.38 87 ALA A N 1
ATOM 601 C CA . ALA A 1 87 ? -8.545 8.457 9.721 1.00 94.38 87 ALA A CA 1
ATOM 602 C C . ALA A 1 87 ? -8.415 8.650 8.202 1.00 94.38 87 ALA A C 1
ATOM 604 O O . ALA A 1 87 ? -7.580 9.440 7.774 1.00 94.38 87 ALA A O 1
ATOM 605 N N . LEU A 1 88 ? -9.263 7.995 7.402 1.00 95.19 88 LEU A N 1
ATOM 606 C CA . LEU A 1 88 ? -9.326 8.195 5.950 1.00 95.19 88 LEU A CA 1
ATOM 607 C C . LEU A 1 88 ? -9.759 9.621 5.584 1.00 95.19 88 LEU A C 1
ATOM 609 O O . LEU A 1 88 ? -9.134 10.242 4.725 1.00 95.19 88 LEU A O 1
ATOM 613 N N . ASP A 1 89 ? -10.775 10.164 6.259 1.00 93.44 89 ASP A N 1
ATOM 614 C CA . ASP A 1 89 ? -11.251 11.534 6.030 1.00 93.44 89 ASP A CA 1
ATOM 615 C C . ASP A 1 89 ? -10.183 12.585 6.370 1.00 93.44 89 ASP A C 1
ATOM 617 O O . ASP A 1 89 ? -10.060 13.598 5.675 1.00 93.44 89 ASP A O 1
ATOM 621 N N . ARG A 1 90 ? -9.399 12.353 7.431 1.00 91.94 90 ARG A N 1
ATOM 622 C CA . ARG A 1 90 ? -8.252 13.198 7.800 1.00 91.94 90 ARG A CA 1
ATOM 623 C C . ARG A 1 90 ? -7.105 13.065 6.803 1.00 91.94 90 ARG A C 1
ATOM 625 O O . ARG A 1 90 ? -6.570 14.078 6.355 1.00 91.94 90 ARG A O 1
ATOM 632 N N . LEU A 1 91 ? -6.785 11.839 6.390 1.00 91.06 91 LEU A N 1
ATOM 633 C CA . LEU A 1 91 ? -5.727 11.573 5.417 1.00 91.06 91 LEU A CA 1
ATOM 634 C C . LEU A 1 91 ? -6.019 12.240 4.069 1.00 91.06 91 LEU A C 1
ATOM 636 O O . LEU A 1 91 ? -5.131 12.854 3.484 1.00 91.06 91 LEU A O 1
ATOM 640 N N . ALA A 1 92 ? -7.277 12.216 3.622 1.00 88.94 92 ALA A N 1
ATOM 641 C CA . ALA A 1 92 ? -7.723 12.923 2.421 1.00 88.94 92 ALA A CA 1
ATOM 642 C C . ALA A 1 92 ? -7.539 14.453 2.507 1.00 88.94 92 ALA A C 1
ATOM 644 O O . ALA A 1 92 ? -7.492 15.128 1.483 1.00 88.94 92 ALA A O 1
ATOM 645 N N . GLN A 1 93 ? -7.417 15.008 3.717 1.00 88.94 93 GLN A N 1
ATOM 646 C CA . GLN A 1 93 ? -7.127 16.424 3.974 1.00 88.94 93 GLN A CA 1
ATOM 647 C C . GLN A 1 93 ? -5.631 16.694 4.216 1.00 88.94 93 GLN A C 1
ATOM 649 O O . GLN A 1 93 ? -5.259 17.826 4.525 1.00 88.94 93 GLN A O 1
ATOM 654 N N . GLY A 1 94 ? -4.776 15.676 4.074 1.00 87.38 94 GLY A N 1
ATOM 655 C CA . GLY A 1 94 ? -3.331 15.766 4.290 1.00 87.38 94 GLY A CA 1
ATOM 656 C C . GLY A 1 94 ? -2.894 15.616 5.751 1.00 87.38 94 GLY A C 1
ATOM 657 O O . GLY A 1 94 ? -1.735 15.881 6.063 1.00 87.38 94 GLY A O 1
ATOM 658 N N . ASP A 1 95 ? -3.788 15.204 6.654 1.00 89.50 95 ASP A N 1
ATOM 659 C CA . ASP A 1 95 ? -3.448 14.927 8.051 1.00 89.50 95 ASP A CA 1
ATOM 660 C C . ASP A 1 95 ? -3.017 13.463 8.224 1.00 89.50 95 ASP A C 1
ATOM 662 O O . ASP A 1 95 ? -3.817 12.531 8.122 1.00 89.50 95 ASP A O 1
ATOM 666 N N . THR A 1 96 ? -1.725 13.275 8.496 1.00 88.81 96 THR A N 1
ATOM 667 C CA . THR A 1 96 ? -1.088 11.968 8.701 1.00 88.81 96 THR A CA 1
ATOM 668 C C . THR A 1 96 ? -0.895 11.626 10.184 1.00 88.81 96 THR A C 1
ATOM 670 O O . THR A 1 96 ? -0.156 10.691 10.509 1.00 88.81 96 THR A O 1
ATOM 673 N N . GLU A 1 97 ? -1.493 12.370 11.120 1.00 89.06 97 GLU A N 1
ATOM 674 C CA . GLU A 1 97 ? -1.359 12.095 12.552 1.00 89.06 97 GLU A CA 1
ATOM 675 C C . GLU A 1 97 ? -1.952 10.724 12.920 1.00 89.06 97 GLU A C 1
ATOM 677 O O . GLU A 1 97 ? -3.081 10.375 12.563 1.00 89.06 97 GLU A O 1
ATOM 682 N N . GLY A 1 98 ? -1.188 9.936 13.683 1.00 88.56 98 GLY A N 1
ATOM 683 C CA . GLY A 1 98 ? -1.603 8.597 14.110 1.00 88.56 98 GLY A CA 1
ATOM 684 C C . GLY A 1 98 ? -1.589 7.561 12.982 1.00 88.56 98 GLY A C 1
ATOM 685 O O . GLY A 1 98 ? -2.331 6.578 13.047 1.00 88.56 98 GLY A O 1
ATOM 686 N N . THR A 1 99 ? -0.777 7.785 11.946 1.00 90.19 99 THR A N 1
ATOM 687 C CA . THR A 1 99 ? -0.538 6.825 10.864 1.00 90.19 99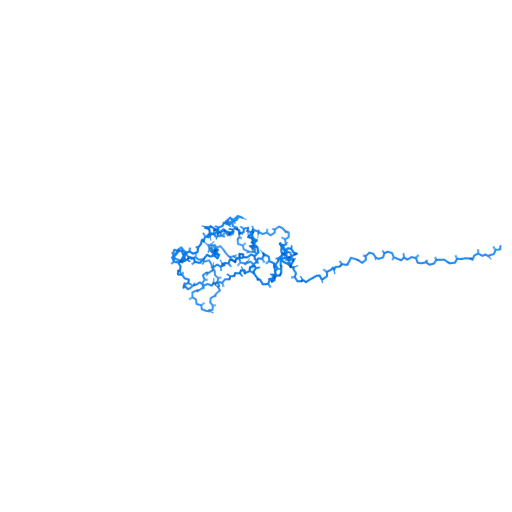 THR A CA 1
ATOM 688 C C . THR A 1 99 ? 0.888 6.283 10.913 1.00 90.19 99 THR A C 1
ATOM 690 O O . THR A 1 99 ? 1.821 6.970 11.335 1.00 90.19 99 THR A O 1
ATOM 693 N N . ALA A 1 100 ? 1.052 5.040 10.475 1.00 88.81 100 ALA A N 1
ATOM 694 C CA . ALA A 1 100 ? 2.330 4.485 10.068 1.00 88.81 100 ALA A CA 1
ATOM 695 C C . ALA A 1 100 ? 2.420 4.557 8.543 1.00 88.81 100 ALA A C 1
ATOM 697 O O . ALA A 1 100 ? 1.481 4.196 7.834 1.00 88.81 100 ALA A O 1
ATOM 698 N N . ILE A 1 101 ? 3.561 5.031 8.051 1.00 81.88 101 ILE A N 1
ATOM 699 C CA . ILE A 1 101 ? 3.830 5.191 6.626 1.00 81.88 101 ILE A CA 1
ATOM 700 C C . ILE A 1 101 ? 4.948 4.224 6.242 1.00 81.88 101 ILE A C 1
ATOM 702 O O . ILE A 1 101 ? 6.077 4.334 6.724 1.00 81.88 101 ILE A O 1
ATOM 706 N N . GLY A 1 102 ? 4.608 3.272 5.380 1.00 80.00 102 GLY A N 1
ATOM 707 C CA . GLY A 1 102 ? 5.553 2.495 4.590 1.00 80.00 102 GLY A CA 1
ATOM 708 C C . GLY A 1 102 ? 5.538 2.974 3.142 1.00 80.00 102 GLY A C 1
ATOM 709 O O . GLY A 1 102 ? 4.741 3.827 2.758 1.00 80.00 102 GLY A O 1
ATOM 710 N N . GLY A 1 103 ? 6.406 2.424 2.305 1.00 73.81 103 GLY A N 1
ATOM 711 C CA . GLY A 1 103 ? 6.410 2.799 0.899 1.00 73.81 103 GLY A CA 1
ATOM 712 C C . GLY A 1 103 ? 7.537 2.165 0.116 1.00 73.81 103 GLY A C 1
ATOM 713 O O . GLY A 1 103 ? 8.421 1.508 0.669 1.00 73.81 103 GLY A O 1
ATOM 714 N N . MET A 1 104 ? 7.475 2.381 -1.189 1.00 69.94 104 MET A N 1
ATOM 715 C CA . MET A 1 104 ? 8.566 2.090 -2.099 1.00 69.94 104 MET A CA 1
ATOM 716 C C . MET A 1 104 ? 8.848 3.341 -2.906 1.00 69.94 104 MET A C 1
ATOM 718 O O . MET A 1 104 ? 7.957 3.872 -3.572 1.00 69.94 104 MET A O 1
ATOM 722 N N . ASP A 1 105 ? 10.106 3.751 -2.872 1.00 67.19 105 ASP A N 1
ATOM 723 C CA . ASP A 1 105 ? 10.662 4.645 -3.867 1.00 67.19 105 ASP A CA 1
ATOM 724 C C . ASP A 1 105 ? 11.191 3.764 -4.996 1.00 67.19 105 ASP A C 1
ATOM 726 O O . ASP A 1 105 ? 12.040 2.905 -4.762 1.00 67.19 105 ASP A O 1
ATOM 730 N N . ALA A 1 106 ? 10.713 3.964 -6.223 1.00 60.00 106 ALA A N 1
ATOM 731 C CA . ALA A 1 106 ? 11.320 3.309 -7.382 1.00 60.00 106 ALA A CA 1
ATOM 732 C C . ALA A 1 106 ? 12.696 3.919 -7.749 1.00 60.00 106 ALA A C 1
ATOM 734 O O . ALA A 1 106 ? 13.382 3.422 -8.637 1.00 60.00 106 ALA A O 1
ATOM 735 N N . GLY A 1 107 ? 13.133 4.973 -7.047 1.00 61.47 107 GLY A N 1
ATOM 736 C CA . GLY A 1 107 ? 14.397 5.663 -7.292 1.00 61.47 107 GLY A CA 1
ATOM 737 C C . GLY A 1 107 ? 15.617 5.030 -6.608 1.00 61.47 107 GLY A C 1
ATOM 738 O O . GLY A 1 107 ? 15.535 4.433 -5.539 1.00 61.47 107 GLY A O 1
ATOM 739 N N . GLY A 1 108 ? 16.800 5.242 -7.195 1.00 71.25 108 GLY A N 1
ATOM 740 C CA . GLY A 1 108 ? 18.100 4.902 -6.590 1.00 71.25 108 GLY A CA 1
ATOM 741 C C . GLY A 1 108 ? 18.879 3.789 -7.294 1.00 71.25 108 GLY A C 1
ATOM 742 O O . GLY A 1 108 ? 20.069 3.617 -7.020 1.00 71.25 108 GLY A O 1
ATOM 743 N N . CYS A 1 109 ? 18.252 3.092 -8.237 1.00 82.94 109 CYS A N 1
ATOM 744 C CA . CYS A 1 109 ? 18.888 2.108 -9.107 1.00 82.94 109 CYS A CA 1
ATOM 745 C C . CYS A 1 109 ? 19.013 2.640 -10.547 1.00 82.94 109 CYS A C 1
ATOM 747 O O . CYS A 1 109 ? 18.427 3.662 -10.904 1.00 82.94 109 CYS A O 1
ATOM 749 N N . SER A 1 110 ? 19.875 2.021 -11.364 1.00 84.94 110 SER A N 1
ATOM 750 C CA . SER A 1 110 ? 19.963 2.376 -12.786 1.00 84.94 110 SER A CA 1
ATOM 751 C C . SER A 1 110 ? 18.766 1.812 -13.559 1.00 84.94 110 SER A C 1
ATOM 753 O O . SER A 1 110 ? 18.254 0.754 -13.187 1.00 84.94 110 SER A O 1
ATOM 755 N N . PRO A 1 111 ? 18.392 2.408 -14.708 1.00 84.94 111 PRO A N 1
ATOM 756 C CA . PRO A 1 111 ? 17.310 1.879 -15.537 1.00 84.94 111 PRO A CA 1
ATOM 757 C C . PRO A 1 111 ? 17.491 0.406 -15.937 1.00 84.94 111 PRO A C 1
ATOM 759 O O . PRO A 1 111 ? 16.510 -0.325 -16.075 1.00 84.94 111 PRO A O 1
ATOM 762 N N . GLU A 1 112 ? 18.732 -0.067 -16.123 1.00 86.75 112 GLU A N 1
ATOM 763 C CA . GLU A 1 112 ? 18.979 -1.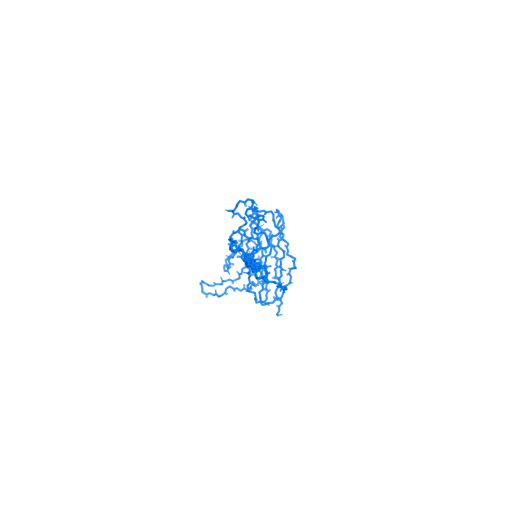487 -16.400 1.00 86.75 112 GLU A CA 1
ATOM 764 C C . GLU A 1 112 ? 18.733 -2.380 -15.179 1.00 86.75 112 GLU A C 1
ATOM 766 O O . GLU A 1 112 ? 18.266 -3.510 -15.332 1.00 86.75 112 GLU A O 1
ATOM 771 N N . GLN A 1 113 ? 19.051 -1.895 -13.976 1.00 86.94 113 GLN A N 1
ATOM 772 C CA . GLN A 1 113 ? 18.801 -2.621 -12.731 1.00 86.94 113 GLN A CA 1
ATOM 773 C C . GLN A 1 113 ? 17.301 -2.722 -12.454 1.00 86.94 113 GLN A C 1
ATOM 775 O O . GLN A 1 113 ? 16.828 -3.816 -12.148 1.00 86.94 113 GLN A O 1
ATOM 780 N N . ASP A 1 114 ? 16.559 -1.634 -12.655 1.00 84.19 114 ASP A N 1
ATOM 781 C CA . ASP A 1 114 ? 15.101 -1.613 -12.500 1.00 84.19 114 ASP A CA 1
ATOM 782 C C . ASP A 1 114 ? 14.429 -2.560 -13.491 1.00 84.19 114 ASP A C 1
ATOM 784 O O . ASP A 1 114 ? 13.589 -3.382 -13.124 1.00 84.19 114 ASP A O 1
ATOM 788 N N . ALA A 1 115 ? 14.848 -2.512 -14.760 1.00 84.62 115 ALA A N 1
ATOM 789 C CA . ALA A 1 115 ? 14.322 -3.401 -15.789 1.00 84.62 115 ALA A CA 1
ATOM 790 C C . ALA A 1 115 ? 14.581 -4.882 -15.464 1.00 84.62 115 ALA A C 1
ATOM 792 O O . ALA A 1 115 ? 13.717 -5.723 -15.708 1.00 84.62 115 ALA A O 1
ATOM 793 N N . ALA A 1 116 ? 15.751 -5.208 -14.905 1.00 86.75 116 ALA A N 1
ATOM 794 C CA . ALA A 1 116 ? 16.098 -6.573 -14.515 1.00 86.75 116 ALA A CA 1
ATOM 795 C C . ALA A 1 116 ? 15.372 -7.046 -13.242 1.00 86.75 116 ALA A C 1
ATOM 797 O O . ALA A 1 116 ? 15.139 -8.245 -13.090 1.00 86.75 116 ALA A O 1
ATOM 798 N N . ALA A 1 117 ? 15.033 -6.129 -12.334 1.00 87.38 117 ALA A N 1
ATOM 799 C CA . ALA A 1 117 ? 14.385 -6.423 -11.058 1.00 87.38 117 ALA A CA 1
ATOM 800 C C . ALA A 1 117 ? 12.851 -6.308 -11.100 1.00 87.38 117 ALA A C 1
ATOM 802 O O . ALA A 1 117 ? 12.183 -6.682 -10.134 1.00 87.38 117 ALA A O 1
ATOM 803 N N . ARG A 1 118 ? 12.264 -5.848 -12.212 1.00 86.00 118 ARG A N 1
ATOM 804 C CA . ARG A 1 118 ? 10.807 -5.751 -12.366 1.00 86.00 118 ARG A CA 1
ATOM 805 C C . ARG A 1 118 ? 10.122 -7.101 -12.106 1.00 86.00 118 ARG A C 1
ATOM 807 O O . ARG A 1 118 ? 10.595 -8.152 -12.538 1.00 86.00 118 ARG A O 1
ATOM 814 N N . GLY A 1 119 ? 9.019 -7.073 -11.362 1.00 88.12 119 GLY A N 1
ATOM 815 C CA . GLY A 1 119 ? 8.283 -8.243 -10.876 1.00 88.12 119 GLY A CA 1
ATOM 816 C C . GLY A 1 119 ? 8.897 -8.927 -9.649 1.00 88.12 119 GLY A C 1
ATOM 817 O O . GLY A 1 119 ? 8.444 -10.004 -9.265 1.00 88.12 119 GLY A O 1
ATOM 818 N N . HIS A 1 120 ? 9.924 -8.340 -9.032 1.00 90.06 120 HIS A N 1
ATOM 819 C CA . HIS A 1 120 ? 10.583 -8.904 -7.859 1.00 90.06 120 HIS A CA 1
ATOM 820 C C . HIS A 1 120 ? 10.551 -7.938 -6.679 1.00 90.06 120 HIS A C 1
ATOM 822 O O . HIS A 1 120 ? 10.516 -6.721 -6.841 1.00 90.06 120 HIS A O 1
ATOM 828 N N . MET A 1 121 ? 10.608 -8.502 -5.475 1.00 89.88 121 MET A N 1
ATOM 829 C CA . MET A 1 121 ? 10.885 -7.759 -4.251 1.00 89.88 121 MET A CA 1
ATOM 830 C C . MET A 1 121 ? 12.384 -7.478 -4.144 1.00 89.88 121 MET A C 1
ATOM 832 O O . MET A 1 121 ? 13.210 -8.332 -4.489 1.00 89.88 121 MET A O 1
ATOM 836 N N . GLY A 1 122 ? 12.732 -6.317 -3.596 1.00 84.69 122 GLY A N 1
ATOM 837 C CA . GLY A 1 122 ? 14.113 -5.925 -3.333 1.00 84.69 122 GLY A CA 1
ATOM 838 C C . GLY A 1 122 ? 14.343 -4.427 -3.538 1.00 84.69 122 GLY A C 1
ATOM 839 O O . GLY A 1 122 ? 13.413 -3.713 -3.891 1.00 84.69 122 GLY A O 1
ATOM 840 N N . PRO A 1 123 ? 15.583 -3.948 -3.349 1.00 81.75 123 PRO A N 1
ATOM 841 C CA . PRO A 1 123 ? 15.904 -2.518 -3.371 1.00 81.75 123 PRO A CA 1
ATOM 842 C C . PRO A 1 123 ? 15.720 -1.832 -4.734 1.00 81.75 123 PRO A C 1
ATOM 844 O O . PRO A 1 123 ? 15.517 -0.631 -4.755 1.00 81.75 123 PRO A O 1
ATOM 847 N N . CYS A 1 124 ? 15.793 -2.573 -5.846 1.00 84.94 124 CYS A N 1
ATOM 848 C CA . CYS A 1 124 ? 15.459 -2.073 -7.194 1.00 84.94 124 CYS A CA 1
ATOM 849 C C . CYS A 1 124 ? 14.165 -2.708 -7.736 1.00 84.94 124 CYS A C 1
ATOM 851 O O . CYS A 1 124 ? 13.854 -2.619 -8.920 1.00 84.94 124 CYS A O 1
ATOM 853 N N . GLY A 1 125 ? 13.482 -3.493 -6.899 1.00 86.88 125 GLY A N 1
ATOM 854 C CA . GLY A 1 125 ? 12.268 -4.197 -7.275 1.00 86.88 125 GLY A CA 1
ATOM 855 C C . GLY A 1 125 ? 11.062 -3.272 -7.191 1.00 86.88 125 GLY A C 1
ATOM 856 O O . GLY A 1 125 ? 11.055 -2.322 -6.419 1.00 86.88 125 GLY A O 1
ATOM 857 N N . ASN A 1 126 ? 10.013 -3.576 -7.948 1.00 88.44 126 ASN A N 1
ATOM 858 C CA . ASN A 1 126 ? 8.757 -2.822 -7.920 1.00 88.44 126 ASN A CA 1
ATOM 859 C C . ASN A 1 126 ? 7.654 -3.551 -7.132 1.00 88.44 126 ASN A C 1
ATOM 861 O O . ASN A 1 126 ? 6.472 -3.298 -7.356 1.00 88.44 126 ASN A O 1
ATOM 865 N N . VAL A 1 127 ? 8.027 -4.496 -6.263 1.00 90.88 127 VAL A N 1
ATOM 866 C CA . VAL A 1 127 ? 7.087 -5.317 -5.493 1.00 90.88 127 VAL A CA 1
ATOM 867 C C . VAL A 1 127 ? 7.331 -5.158 -3.997 1.00 90.88 127 VAL A C 1
ATOM 869 O O . VAL A 1 127 ? 8.426 -5.441 -3.508 1.00 90.88 127 VAL A O 1
ATOM 872 N N . MET A 1 128 ? 6.276 -4.809 -3.260 1.00 90.94 128 MET A N 1
ATOM 873 C CA . MET A 1 128 ? 6.252 -4.781 -1.797 1.00 90.94 128 MET A CA 1
ATOM 874 C C . MET A 1 128 ? 5.301 -5.845 -1.275 1.00 90.94 128 MET A C 1
ATOM 876 O O . MET A 1 128 ? 4.140 -5.900 -1.672 1.00 90.94 128 MET A O 1
ATOM 880 N N . LYS A 1 129 ? 5.777 -6.664 -0.340 1.00 93.75 129 LYS A N 1
ATOM 881 C CA . LYS A 1 129 ? 4.912 -7.564 0.421 1.00 93.75 129 LYS A CA 1
ATOM 882 C C . LYS A 1 129 ? 4.395 -6.846 1.664 1.00 93.75 129 LYS A C 1
ATOM 884 O O . LYS A 1 129 ? 5.194 -6.350 2.454 1.00 93.75 129 LYS A O 1
ATOM 889 N N . VAL A 1 130 ? 3.087 -6.902 1.876 1.00 94.31 130 VAL A N 1
ATOM 890 C CA . VAL A 1 130 ? 2.416 -6.499 3.116 1.00 94.31 130 VAL A CA 1
ATOM 891 C C . VAL A 1 130 ? 1.602 -7.669 3.671 1.00 94.31 130 VAL A C 1
ATOM 893 O O . VAL A 1 130 ? 1.205 -8.572 2.930 1.00 94.31 130 VAL A O 1
ATOM 896 N N . VAL A 1 131 ? 1.394 -7.683 4.987 1.00 95.62 131 VAL A N 1
ATOM 897 C CA . VAL A 1 131 ? 0.551 -8.676 5.666 1.00 95.62 131 VAL A CA 1
ATOM 898 C C . VAL A 1 131 ? -0.628 -7.933 6.262 1.00 95.62 131 VAL A C 1
ATOM 900 O O . VAL A 1 131 ? -0.455 -7.175 7.212 1.00 95.62 131 VAL A O 1
ATOM 903 N N . LEU A 1 132 ? -1.807 -8.127 5.684 1.00 96.56 132 LEU A N 1
ATOM 904 C CA . LEU A 1 132 ? -2.985 -7.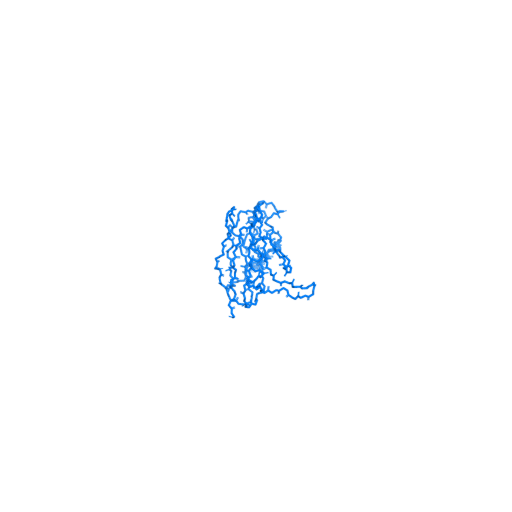329 6.007 1.00 96.56 132 LEU A CA 1
ATOM 905 C C . LEU A 1 132 ? -3.991 -8.132 6.824 1.00 96.56 132 LEU A C 1
ATOM 907 O O . LEU A 1 132 ? -4.144 -9.341 6.642 1.00 96.56 132 LEU A O 1
ATOM 911 N N . VAL A 1 133 ? -4.699 -7.439 7.708 1.00 97.56 133 VAL A N 1
ATOM 912 C CA . VAL A 1 133 ? -5.902 -7.949 8.375 1.00 97.56 133 VAL A CA 1
ATOM 913 C C . VAL A 1 133 ? -7.134 -7.290 7.758 1.00 97.56 133 VAL A C 1
ATOM 915 O O . VAL A 1 133 ? -7.006 -6.332 7.000 1.00 97.56 133 VAL A O 1
ATOM 918 N N . GLU A 1 134 ? -8.324 -7.803 8.069 1.00 98.25 134 GLU A N 1
ATOM 919 C CA . GLU A 1 134 ? -9.589 -7.217 7.612 1.00 98.25 134 GLU A CA 1
ATOM 920 C C . GLU A 1 134 ? -9.665 -5.712 7.933 1.00 98.25 134 GLU A C 1
ATOM 922 O O . GLU A 1 134 ? -9.388 -5.293 9.061 1.00 98.25 134 GLU A O 1
ATOM 927 N N . GLY A 1 135 ? -10.066 -4.903 6.948 1.00 98.12 135 GLY A N 1
ATOM 928 C CA . GLY A 1 135 ? -10.247 -3.460 7.099 1.00 98.12 135 GLY A CA 1
ATOM 929 C C . GLY A 1 135 ? -9.851 -2.656 5.860 1.00 98.12 135 GLY A C 1
ATOM 930 O O . GLY A 1 135 ? -9.838 -3.174 4.746 1.00 98.12 135 GLY A O 1
ATOM 931 N N . LYS A 1 136 ? -9.567 -1.363 6.045 1.00 98.50 136 LYS A N 1
ATOM 932 C CA . LYS A 1 136 ? -9.220 -0.434 4.960 1.00 98.50 136 LYS A CA 1
ATOM 933 C C . LYS A 1 136 ? -7.799 0.083 5.119 1.00 98.50 136 LYS A C 1
ATOM 935 O O . LYS A 1 136 ? -7.378 0.410 6.222 1.00 98.50 136 LYS A O 1
ATOM 940 N N . TYR A 1 137 ? -7.100 0.217 4.005 1.00 97.56 137 TYR A N 1
ATOM 941 C CA . TYR A 1 137 ? -5.751 0.772 3.926 1.00 97.56 137 TYR A CA 1
ATOM 942 C C . TYR A 1 137 ? -5.702 1.810 2.811 1.00 97.56 137 TYR A C 1
ATOM 944 O O . TYR A 1 137 ? -6.544 1.779 1.912 1.00 97.56 137 TYR A O 1
ATOM 952 N N . ALA A 1 138 ? -4.735 2.724 2.849 1.00 95.94 138 ALA A N 1
ATOM 953 C CA . ALA A 1 138 ? -4.609 3.755 1.824 1.00 95.94 138 ALA A CA 1
ATOM 954 C C . ALA A 1 138 ? -3.269 3.666 1.091 1.00 95.94 138 ALA A C 1
ATOM 956 O O . ALA A 1 138 ? -2.231 3.367 1.680 1.00 95.94 138 ALA A O 1
ATOM 957 N N . VAL A 1 139 ? -3.311 3.950 -0.208 1.00 93.50 139 VAL A N 1
ATOM 958 C CA . VAL A 1 139 ? -2.136 4.130 -1.060 1.00 93.50 139 VAL A CA 1
ATOM 959 C C . VAL A 1 139 ? -2.162 5.549 -1.597 1.00 93.50 139 VAL A C 1
ATOM 961 O O . VAL A 1 139 ? -3.141 5.950 -2.227 1.00 93.50 139 VAL A O 1
ATOM 964 N N . LEU A 1 140 ? -1.091 6.294 -1.352 1.00 89.88 140 LEU A N 1
ATOM 965 C CA . LEU A 1 140 ? -0.890 7.648 -1.852 1.00 89.88 140 LEU A CA 1
ATOM 966 C C . LEU A 1 140 ? 0.171 7.638 -2.951 1.00 89.88 140 LEU A C 1
ATOM 968 O O . LEU A 1 140 ? 1.165 6.913 -2.858 1.00 89.88 140 LEU A O 1
ATOM 972 N N . GLY A 1 141 ? -0.046 8.447 -3.981 1.00 85.06 141 GLY A N 1
ATOM 973 C CA . GLY A 1 141 ? 0.943 8.717 -5.018 1.00 85.06 141 GLY A CA 1
ATOM 974 C C . GLY A 1 141 ? 1.804 9.916 -4.641 1.00 85.06 141 GLY A C 1
ATOM 975 O O . GLY A 1 141 ? 1.358 10.797 -3.905 1.00 85.06 141 GLY A O 1
ATOM 976 N N . ASP A 1 142 ? 3.023 9.967 -5.171 1.00 71.25 142 ASP A N 1
ATOM 977 C CA . ASP A 1 142 ? 3.870 11.153 -5.063 1.00 71.25 142 ASP A CA 1
ATOM 978 C C . ASP A 1 142 ? 3.281 12.287 -5.909 1.00 71.25 142 ASP A C 1
ATOM 980 O O . ASP A 1 142 ? 3.324 12.258 -7.141 1.00 71.25 142 ASP A O 1
ATOM 984 N N . ALA A 1 143 ? 2.681 13.279 -5.258 1.00 58.28 143 ALA A N 1
ATOM 985 C CA . ALA A 1 143 ? 2.296 14.520 -5.908 1.00 58.28 143 ALA A CA 1
ATOM 986 C C . ALA A 1 143 ? 2.752 15.699 -5.041 1.00 58.28 143 ALA A C 1
ATOM 988 O O . ALA A 1 143 ? 2.508 15.700 -3.835 1.00 58.28 143 ALA A O 1
ATOM 989 N N . PRO A 1 144 ? 3.351 16.748 -5.633 1.00 50.03 144 PRO A N 1
ATOM 990 C CA . PRO A 1 144 ? 3.797 17.943 -4.910 1.00 50.03 144 PRO A CA 1
ATOM 991 C C . PRO A 1 144 ? 2.637 18.823 -4.403 1.00 50.03 144 PRO A C 1
ATOM 993 O O . PRO A 1 144 ? 2.863 19.948 -3.951 1.00 50.03 144 PRO A O 1
ATOM 996 N N . GLU A 1 145 ? 1.394 18.357 -4.523 1.00 57.22 145 GLU A N 1
ATOM 997 C CA . GLU A 1 145 ? 0.202 19.088 -4.118 1.00 57.22 145 GLU A CA 1
ATOM 998 C C . GLU A 1 145 ? -0.118 18.886 -2.633 1.00 57.22 145 GLU A C 1
ATOM 1000 O O . GLU A 1 145 ? 0.283 17.914 -2.002 1.00 57.22 145 GLU A O 1
ATOM 1005 N N . LEU A 1 146 ? -0.895 19.815 -2.067 1.00 57.06 146 LEU A N 1
ATOM 1006 C CA . LEU A 1 146 ? -1.329 19.770 -0.663 1.00 57.06 146 LEU A CA 1
ATOM 1007 C C . LEU A 1 146 ? -2.209 18.544 -0.334 1.00 57.06 146 LEU A C 1
ATOM 1009 O O . LEU A 1 146 ? -2.461 18.290 0.840 1.00 57.06 146 LEU A O 1
ATOM 1013 N N . GLN A 1 147 ? -2.695 17.824 -1.352 1.00 71.19 147 GLN A N 1
ATOM 1014 C CA . GLN A 1 147 ? -3.534 16.627 -1.254 1.00 71.19 147 GLN A CA 1
ATOM 1015 C C . GLN A 1 147 ? -3.067 15.613 -2.314 1.00 71.19 147 GLN A C 1
ATOM 1017 O O . GLN A 1 147 ? -3.453 15.743 -3.478 1.00 71.19 147 GLN A O 1
ATOM 1022 N N . PRO A 1 148 ? -2.214 14.636 -1.963 1.00 73.44 148 PRO A N 1
ATOM 1023 C CA . PRO A 1 148 ? -1.778 13.627 -2.919 1.00 73.44 148 PRO A CA 1
ATOM 1024 C C . PRO A 1 148 ? -2.958 12.750 -3.367 1.00 73.44 148 PRO A C 1
ATOM 1026 O O . PRO A 1 148 ? -3.873 12.496 -2.575 1.00 73.44 148 PRO A O 1
ATOM 1029 N N . PRO A 1 149 ? -2.959 12.261 -4.621 1.00 86.44 149 PRO A N 1
ATOM 1030 C CA . PRO A 1 149 ? -3.978 11.329 -5.071 1.00 86.44 149 PRO A CA 1
ATOM 1031 C C . PRO A 1 149 ? -3.936 10.063 -4.207 1.00 86.44 149 PRO A C 1
ATOM 1033 O O . PRO A 1 149 ? -2.862 9.537 -3.906 1.00 86.44 149 PRO A O 1
ATOM 1036 N N . MET A 1 150 ? -5.114 9.581 -3.812 1.00 91.12 150 MET A N 1
ATOM 1037 C CA . MET A 1 150 ? -5.280 8.471 -2.876 1.00 91.12 150 MET A CA 1
ATOM 1038 C C . MET A 1 150 ? -6.199 7.397 -3.454 1.00 91.12 150 MET A C 1
ATOM 1040 O O . MET A 1 150 ? -7.239 7.709 -4.034 1.00 91.12 150 MET A O 1
ATOM 1044 N N . ALA A 1 151 ? -5.856 6.136 -3.203 1.00 94.50 151 ALA A N 1
ATOM 1045 C CA . ALA A 1 151 ? -6.739 4.993 -3.386 1.00 94.50 151 ALA A CA 1
ATOM 1046 C C . ALA A 1 151 ? -6.900 4.210 -2.080 1.00 94.50 151 ALA A C 1
ATOM 1048 O O . ALA A 1 151 ? -5.980 4.149 -1.265 1.00 94.50 151 ALA A O 1
ATOM 1049 N N . ILE A 1 152 ? -8.065 3.587 -1.904 1.00 97.50 152 ILE A N 1
ATOM 1050 C CA . ILE A 1 152 ? -8.372 2.743 -0.746 1.00 97.50 152 ILE A CA 1
ATOM 1051 C C . ILE A 1 152 ? -8.290 1.279 -1.172 1.00 97.50 152 ILE A C 1
ATOM 1053 O O . ILE A 1 152 ? -8.930 0.878 -2.144 1.00 97.50 152 ILE A O 1
ATOM 1057 N N . LEU A 1 153 ? -7.517 0.495 -0.425 1.00 98.19 153 LEU A N 1
ATOM 1058 C CA . LEU A 1 153 ? -7.492 -0.960 -0.502 1.00 98.19 153 LEU A CA 1
ATOM 1059 C C . LEU A 1 153 ? -8.425 -1.525 0.569 1.00 98.19 153 LEU A C 1
ATOM 1061 O O . LEU A 1 153 ? -8.209 -1.309 1.763 1.00 98.19 153 LEU A O 1
ATOM 1065 N N . GLU A 1 154 ? -9.445 -2.263 0.145 1.00 98.38 154 GLU A N 1
ATOM 1066 C CA . GLU A 1 154 ? -10.344 -2.981 1.045 1.00 98.38 154 GLU A CA 1
ATOM 1067 C C . GLU A 1 154 ? -9.864 -4.421 1.246 1.00 98.38 154 GLU A C 1
ATOM 1069 O O . GLU A 1 154 ? -9.605 -5.154 0.291 1.00 98.38 154 GLU A O 1
ATOM 1074 N N . VAL A 1 155 ? -9.756 -4.841 2.502 1.00 98.44 155 VAL A N 1
ATOM 1075 C CA . VAL A 1 155 ? -9.310 -6.178 2.884 1.00 98.44 155 VAL A CA 1
ATOM 1076 C C . VAL A 1 155 ? -10.470 -6.908 3.535 1.00 98.44 155 VAL A C 1
ATOM 1078 O O . VAL A 1 155 ? -10.965 -6.514 4.591 1.00 98.44 155 VAL A O 1
ATOM 1081 N N . LEU A 1 156 ? -10.903 -7.970 2.872 1.00 97.88 156 LEU A N 1
ATOM 1082 C CA . LEU A 1 156 ? -11.948 -8.881 3.309 1.00 97.88 156 LEU A CA 1
ATOM 1083 C C . LEU A 1 156 ? -11.388 -9.905 4.312 1.00 97.88 156 LEU A C 1
ATOM 1085 O O . LEU A 1 156 ? -10.181 -10.165 4.298 1.00 97.88 156 LEU A O 1
ATOM 1089 N N . PRO A 1 157 ? -12.243 -10.487 5.167 1.00 93.56 157 PRO A N 1
ATOM 1090 C CA . PRO A 1 157 ? -11.847 -11.531 6.112 1.00 93.56 157 PRO A CA 1
ATOM 1091 C C . PRO A 1 157 ? -11.319 -12.812 5.450 1.00 93.56 157 PRO A C 1
ATOM 1093 O O . PRO A 1 157 ? -11.759 -13.147 4.325 1.00 93.56 157 PRO A O 1
#